Protein AF-A0AA51X952-F1 (afdb_monomer_lite)

Structure (mmCIF, N/CA/C/O backbone):
data_AF-A0AA51X952-F1
#
_entry.id   AF-A0AA51X952-F1
#
loop_
_atom_site.group_PDB
_atom_site.id
_atom_site.type_symbol
_atom_site.label_atom_id
_atom_site.label_alt_id
_atom_site.label_comp_id
_atom_site.label_asym_id
_atom_site.label_entity_id
_atom_site.label_seq_id
_atom_site.pdbx_PDB_ins_code
_atom_site.Cartn_x
_atom_site.Cartn_y
_atom_site.Cartn_z
_atom_site.occupancy
_atom_site.B_iso_or_equiv
_atom_site.auth_seq_id
_atom_site.auth_comp_id
_atom_site.auth_asym_id
_atom_site.auth_atom_id
_atom_site.pdbx_PDB_model_num
ATOM 1 N N . MET A 1 1 ? 31.435 19.183 -43.444 1.00 46.03 1 MET A N 1
ATOM 2 C CA . MET A 1 1 ? 30.480 19.761 -42.469 1.00 46.03 1 MET A CA 1
ATOM 3 C C . MET A 1 1 ? 29.774 18.618 -41.743 1.00 46.03 1 MET A C 1
ATOM 5 O O . MET A 1 1 ? 29.001 17.913 -42.376 1.00 46.03 1 MET A O 1
ATOM 9 N N . ARG A 1 2 ? 30.075 18.359 -40.459 1.00 51.56 2 ARG A N 1
ATOM 10 C CA . ARG A 1 2 ? 29.336 17.354 -39.668 1.00 51.56 2 ARG A CA 1
ATOM 11 C C . ARG A 1 2 ? 27.931 17.894 -39.397 1.00 51.56 2 ARG A C 1
ATOM 13 O O . ARG A 1 2 ? 27.792 18.973 -38.824 1.00 51.56 2 ARG A O 1
ATOM 20 N N . SER A 1 3 ? 26.912 17.172 -39.855 1.00 43.28 3 SER A N 1
ATOM 21 C CA . SER A 1 3 ? 25.516 17.564 -39.681 1.00 43.28 3 SER A CA 1
ATOM 22 C C . SER A 1 3 ? 25.184 17.692 -38.191 1.00 43.28 3 SER A C 1
ATOM 24 O O . SER A 1 3 ? 25.247 16.712 -37.447 1.00 43.28 3 SER A O 1
ATOM 26 N N . LYS A 1 4 ? 24.798 18.898 -37.756 1.00 55.56 4 LYS A N 1
ATOM 27 C CA . LYS A 1 4 ? 24.363 19.201 -36.379 1.00 55.56 4 LYS A CA 1
ATOM 28 C C . LYS A 1 4 ? 23.111 18.410 -35.947 1.00 55.56 4 LYS A C 1
ATOM 30 O O . LYS A 1 4 ? 22.708 18.509 -34.792 1.00 55.56 4 LYS A O 1
ATOM 35 N N . SER A 1 5 ? 22.493 17.635 -36.843 1.00 56.41 5 SER A N 1
ATOM 36 C CA . SER A 1 5 ? 21.320 16.810 -36.545 1.00 56.41 5 SER A CA 1
ATOM 37 C C . SER A 1 5 ? 21.661 15.452 -35.912 1.00 56.41 5 SER A C 1
ATOM 39 O O . SER A 1 5 ? 20.905 14.994 -35.063 1.00 56.41 5 SER A O 1
ATOM 41 N N . GLY A 1 6 ? 22.808 14.837 -36.230 1.00 51.66 6 GLY A N 1
ATOM 42 C CA . GLY A 1 6 ? 23.153 13.486 -35.747 1.00 51.66 6 GLY A CA 1
ATOM 43 C C . GLY A 1 6 ? 23.381 13.393 -34.232 1.00 51.66 6 GLY A C 1
ATOM 44 O O . GLY A 1 6 ? 23.016 12.402 -33.607 1.00 51.66 6 GLY A O 1
ATOM 45 N N . ILE A 1 7 ? 23.906 14.459 -33.621 1.00 56.12 7 ILE A N 1
ATOM 46 C CA . ILE A 1 7 ? 24.157 14.519 -32.170 1.00 56.12 7 ILE A CA 1
ATOM 47 C C . ILE A 1 7 ? 22.839 14.635 -31.384 1.00 56.12 7 ILE A C 1
ATOM 49 O O . ILE A 1 7 ? 22.721 14.051 -30.312 1.00 56.12 7 ILE A O 1
ATOM 53 N N . LYS A 1 8 ? 21.822 15.321 -31.932 1.00 53.81 8 LYS A N 1
ATOM 54 C CA . LYS A 1 8 ? 20.523 15.518 -31.261 1.00 53.81 8 LYS A CA 1
ATOM 55 C C . LYS A 1 8 ? 19.690 14.235 -31.191 1.00 53.81 8 LYS A C 1
ATOM 57 O O . LYS A 1 8 ? 19.027 13.989 -30.188 1.00 53.81 8 LYS A O 1
ATOM 62 N N . TYR A 1 9 ? 19.734 13.410 -32.238 1.00 56.09 9 TYR A N 1
ATOM 63 C CA . TYR A 1 9 ? 19.037 12.121 -32.238 1.00 56.09 9 TYR A CA 1
ATOM 64 C C . TYR A 1 9 ? 19.771 11.074 -31.402 1.00 56.09 9 TYR A C 1
ATOM 66 O O . TYR A 1 9 ? 19.116 10.304 -30.710 1.00 56.09 9 TYR A O 1
ATOM 74 N N . PHE A 1 10 ? 21.110 11.090 -31.388 1.00 61.47 10 PHE A N 1
ATOM 75 C CA . PHE A 1 10 ? 21.898 10.208 -30.523 1.00 61.47 10 PHE A CA 1
ATOM 76 C C . PHE A 1 10 ? 21.609 10.462 -29.037 1.00 61.47 10 PHE A C 1
ATOM 78 O O . PHE A 1 10 ? 21.433 9.508 -28.289 1.00 61.47 10 PHE A O 1
ATOM 85 N N . SER A 1 11 ? 21.473 11.731 -28.624 1.00 74.06 11 SER A N 1
ATOM 86 C CA . SER A 1 11 ? 21.095 12.084 -27.248 1.00 74.06 11 SER A CA 1
ATOM 87 C C . SER A 1 11 ? 19.640 11.758 -26.902 1.00 74.06 11 SER A C 1
ATOM 89 O O . SER A 1 11 ? 19.341 11.439 -25.758 1.00 74.06 11 SER A O 1
ATOM 91 N N . LEU A 1 12 ? 18.719 11.852 -27.868 1.00 82.06 12 LEU A N 1
ATOM 92 C CA . LEU A 1 12 ? 17.309 11.535 -27.630 1.00 82.06 12 LEU A CA 1
ATOM 93 C C . LEU A 1 12 ? 17.086 10.021 -27.537 1.00 82.06 12 LEU A C 1
ATOM 95 O O . LEU A 1 12 ? 16.383 9.554 -26.646 1.00 82.06 12 LEU A O 1
ATOM 99 N N . LEU A 1 13 ? 17.709 9.251 -28.431 1.00 81.88 13 LEU A N 1
ATOM 100 C CA . LEU A 1 13 ? 17.601 7.795 -28.438 1.00 81.88 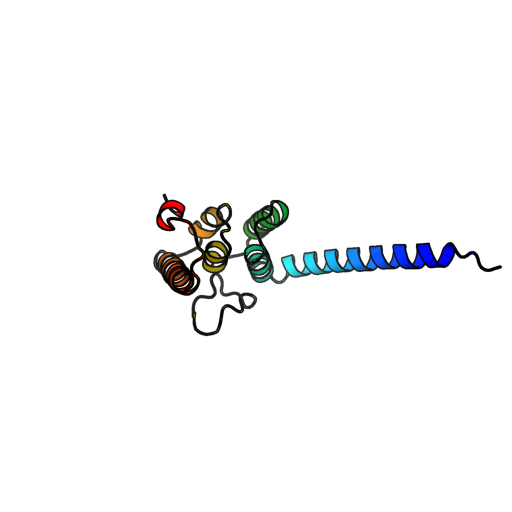13 LEU A CA 1
ATOM 101 C C . LEU A 1 13 ? 18.241 7.189 -27.183 1.00 81.88 13 LEU A C 1
ATOM 103 O O . LEU A 1 13 ? 17.661 6.292 -26.571 1.00 81.88 13 LEU A O 1
ATOM 107 N N . SER A 1 14 ? 19.395 7.711 -26.753 1.00 81.94 14 SER A N 1
ATOM 108 C CA . SER A 1 14 ? 20.024 7.280 -25.503 1.00 81.94 14 SER A CA 1
ATOM 109 C C . SER A 1 14 ? 19.172 7.632 -24.282 1.00 81.94 14 SER A C 1
ATOM 111 O O . SER A 1 14 ? 19.017 6.789 -23.403 1.00 81.94 14 SER A O 1
ATOM 113 N N . LEU A 1 15 ? 18.533 8.807 -24.256 1.00 84.69 15 LEU A N 1
ATOM 114 C CA . LEU A 1 15 ? 17.605 9.182 -23.186 1.00 84.69 15 LEU A CA 1
ATOM 115 C C . LEU A 1 15 ? 16.390 8.243 -23.116 1.00 84.69 15 LEU A C 1
ATOM 117 O O . LEU A 1 15 ? 16.042 7.787 -22.030 1.00 84.69 15 LEU A O 1
ATOM 121 N N . ILE A 1 16 ? 15.775 7.908 -24.257 1.00 86.00 16 ILE A N 1
ATOM 122 C CA . ILE A 1 16 ? 14.662 6.943 -24.318 1.00 86.00 16 ILE A CA 1
ATOM 123 C C . ILE A 1 16 ? 15.115 5.571 -23.813 1.00 86.00 16 ILE A C 1
ATOM 125 O O . ILE A 1 16 ? 14.397 4.927 -23.050 1.00 86.00 16 ILE A O 1
ATOM 129 N N . THR A 1 17 ? 16.316 5.139 -24.198 1.00 84.25 17 THR A N 1
ATOM 130 C CA . THR A 1 17 ? 16.867 3.844 -23.780 1.00 84.25 17 THR A CA 1
ATOM 131 C C . THR A 1 17 ? 17.097 3.799 -22.267 1.00 84.25 17 THR A C 1
ATOM 133 O O . THR A 1 17 ? 16.706 2.830 -21.624 1.00 84.25 17 THR A O 1
ATOM 136 N N . ILE A 1 18 ? 17.657 4.864 -21.678 1.00 85.50 18 ILE A N 1
ATOM 137 C CA . ILE A 1 18 ? 17.860 4.973 -20.224 1.00 85.50 18 ILE A CA 1
ATOM 138 C C . ILE A 1 18 ? 16.515 4.973 -19.490 1.00 85.50 18 ILE A C 1
ATOM 140 O O . ILE A 1 18 ? 16.343 4.216 -18.541 1.00 85.50 18 ILE A O 1
ATOM 144 N N . MET A 1 19 ? 15.544 5.765 -19.951 1.00 83.00 19 MET A N 1
ATOM 145 C CA . MET A 1 19 ? 14.207 5.805 -19.345 1.00 83.00 19 MET A CA 1
ATOM 146 C C . MET A 1 19 ? 13.501 4.446 -19.419 1.00 83.00 19 MET A C 1
ATOM 148 O O . MET A 1 19 ? 12.883 4.022 -18.447 1.00 83.00 19 MET A O 1
ATOM 152 N N . SER A 1 20 ? 13.639 3.734 -20.540 1.00 79.38 20 SER A N 1
ATOM 153 C CA . SER A 1 20 ? 13.070 2.391 -20.712 1.00 79.38 20 SER A CA 1
ATOM 154 C C . SER A 1 20 ? 13.743 1.367 -19.794 1.00 79.38 20 SER A C 1
ATOM 156 O O . SER A 1 20 ? 13.068 0.513 -19.226 1.00 79.38 20 SER A O 1
ATOM 158 N N . LEU A 1 21 ? 15.064 1.466 -19.605 1.00 85.94 21 LEU A N 1
ATOM 159 C CA . LEU A 1 21 ? 15.805 0.598 -18.690 1.00 85.94 21 LEU A CA 1
ATOM 160 C C . LEU A 1 21 ? 15.403 0.839 -17.230 1.00 85.94 21 LEU A C 1
ATOM 162 O O . LEU A 1 21 ? 15.218 -0.125 -16.497 1.00 85.94 21 LEU A O 1
ATOM 166 N N . ILE A 1 22 ? 15.213 2.099 -16.822 1.00 79.00 22 ILE A N 1
ATOM 167 C CA . ILE A 1 22 ? 14.719 2.442 -15.478 1.00 79.00 22 ILE A CA 1
ATOM 168 C C . ILE A 1 22 ? 13.338 1.816 -15.249 1.00 79.00 22 ILE A C 1
ATOM 170 O O . ILE A 1 22 ? 13.145 1.128 -14.254 1.00 79.00 22 ILE A O 1
ATOM 174 N N . GLN A 1 23 ? 12.412 1.957 -16.204 1.00 73.50 23 GLN A N 1
ATOM 175 C CA . GLN A 1 23 ? 11.084 1.336 -16.110 1.00 73.50 23 GLN A CA 1
ATOM 176 C C . GLN A 1 23 ? 11.154 -0.195 -16.023 1.00 73.50 23 GLN A C 1
ATOM 178 O O . GLN A 1 23 ? 10.378 -0.808 -15.293 1.00 73.50 23 GLN A O 1
ATOM 183 N N . PHE A 1 24 ? 12.082 -0.819 -16.752 1.00 75.00 24 PHE A N 1
ATOM 184 C CA . PHE A 1 24 ? 12.292 -2.265 -16.702 1.00 75.00 24 PHE A CA 1
ATOM 185 C C . PHE A 1 24 ? 12.856 -2.730 -15.350 1.00 75.00 24 PHE A C 1
ATOM 187 O O . PHE A 1 24 ? 12.417 -3.747 -14.818 1.00 75.00 24 PHE A O 1
ATOM 194 N N . LEU A 1 25 ? 13.798 -1.982 -14.771 1.00 72.00 25 LEU A N 1
ATOM 195 C CA . LEU A 1 25 ? 14.349 -2.271 -13.444 1.00 72.00 25 LEU A CA 1
ATOM 196 C C . LEU A 1 25 ? 13.308 -2.062 -12.335 1.00 72.00 25 LEU A C 1
ATOM 198 O O . LEU A 1 25 ? 13.224 -2.886 -11.426 1.00 72.00 25 LEU A O 1
ATOM 202 N N . ASP A 1 26 ? 12.469 -1.030 -12.444 1.00 66.19 26 ASP A N 1
ATOM 203 C CA . ASP A 1 26 ? 11.327 -0.826 -11.542 1.00 66.19 26 ASP A CA 1
ATOM 204 C C . ASP A 1 26 ? 10.353 -2.012 -11.602 1.00 66.19 26 ASP A C 1
ATOM 206 O O . ASP A 1 26 ? 9.875 -2.487 -10.572 1.00 66.19 26 ASP A O 1
ATOM 210 N N . LEU A 1 27 ? 10.099 -2.540 -12.804 1.00 69.56 27 LEU A N 1
ATOM 211 C CA . LEU A 1 27 ? 9.321 -3.764 -13.000 1.00 69.56 27 LEU A CA 1
ATOM 212 C C . LEU A 1 27 ? 9.978 -4.972 -12.329 1.00 69.56 27 LEU A C 1
ATOM 214 O O . LEU A 1 27 ? 9.278 -5.735 -11.676 1.00 69.56 27 LEU A O 1
ATOM 218 N N . TYR A 1 28 ? 11.298 -5.138 -12.444 1.00 73.00 28 TYR A N 1
ATOM 219 C CA . TYR A 1 28 ? 12.018 -6.230 -11.782 1.00 73.00 28 TYR A CA 1
ATOM 220 C C . TYR A 1 28 ? 11.881 -6.164 -10.255 1.00 73.00 28 TYR A C 1
ATOM 222 O O . TYR A 1 28 ? 11.576 -7.172 -9.621 1.00 73.00 28 TYR A O 1
ATOM 230 N N . ARG A 1 29 ? 12.012 -4.969 -9.666 1.00 66.00 29 ARG A N 1
ATOM 231 C CA . ARG A 1 29 ? 11.866 -4.771 -8.217 1.00 66.00 29 ARG A CA 1
ATOM 232 C C . ARG A 1 29 ? 10.482 -5.170 -7.701 1.00 66.00 29 ARG A C 1
ATOM 234 O O . ARG A 1 29 ? 10.374 -5.723 -6.615 1.00 66.00 29 ARG A O 1
ATOM 241 N N . ILE A 1 30 ? 9.434 -4.956 -8.496 1.00 68.94 30 ILE A N 1
ATOM 242 C CA . ILE A 1 30 ? 8.073 -5.409 -8.173 1.00 68.94 30 ILE A CA 1
ATOM 243 C C . ILE A 1 30 ? 7.989 -6.942 -8.046 1.00 68.94 30 ILE A C 1
ATOM 245 O O . ILE A 1 30 ? 7.172 -7.440 -7.274 1.00 68.94 30 ILE A O 1
ATOM 249 N N . PHE A 1 31 ? 8.802 -7.699 -8.791 1.00 70.38 31 PHE A N 1
ATOM 250 C CA . PHE A 1 31 ? 8.804 -9.164 -8.714 1.00 70.38 31 PHE A CA 1
ATOM 251 C C . PHE A 1 31 ? 9.616 -9.707 -7.536 1.00 70.38 31 PHE A C 1
ATOM 253 O O . PHE A 1 31 ? 9.218 -10.725 -6.976 1.00 70.38 31 PHE A O 1
ATOM 260 N N . ASP A 1 32 ? 10.723 -9.055 -7.183 1.00 76.44 32 ASP A N 1
ATOM 261 C CA . ASP A 1 32 ? 11.632 -9.514 -6.122 1.00 76.44 32 ASP A CA 1
ATOM 262 C C . ASP A 1 32 ? 11.161 -9.052 -4.728 1.00 76.44 32 ASP A C 1
ATOM 264 O O . ASP A 1 32 ? 11.183 -9.811 -3.762 1.00 76.44 32 ASP A O 1
ATOM 268 N N . GLU A 1 33 ? 10.642 -7.821 -4.633 1.00 79.00 33 GLU A N 1
ATOM 269 C CA . GLU A 1 33 ? 10.246 -7.170 -3.376 1.00 79.00 33 GLU A CA 1
ATOM 270 C C . GLU A 1 33 ? 8.851 -6.510 -3.487 1.00 79.00 33 GLU A C 1
ATOM 272 O O . GLU A 1 33 ? 8.709 -5.283 -3.383 1.00 79.00 33 GLU A O 1
ATOM 277 N N . PRO A 1 34 ? 7.774 -7.293 -3.690 1.00 82.94 34 PRO A N 1
ATOM 278 C CA . PRO A 1 34 ? 6.433 -6.750 -3.924 1.00 82.94 34 PRO A CA 1
ATOM 279 C C . PRO A 1 34 ? 5.903 -5.905 -2.752 1.00 82.94 34 PRO A C 1
ATOM 281 O O . PRO A 1 34 ? 5.172 -4.938 -2.973 1.00 82.94 34 PRO A O 1
ATOM 284 N N . ASN A 1 35 ? 6.299 -6.223 -1.514 1.00 83.19 35 ASN A N 1
ATOM 285 C CA . ASN A 1 35 ? 5.871 -5.499 -0.311 1.00 83.19 35 ASN A CA 1
ATOM 286 C C . ASN A 1 35 ? 6.539 -4.122 -0.186 1.00 83.19 35 ASN A C 1
ATOM 288 O O . ASN A 1 35 ? 5.880 -3.154 0.193 1.00 83.19 35 ASN A O 1
ATOM 292 N N . ASP A 1 36 ? 7.814 -4.004 -0.562 1.00 81.50 36 ASP A N 1
ATOM 293 C CA . ASP A 1 36 ? 8.524 -2.721 -0.567 1.00 81.50 36 ASP A CA 1
ATOM 294 C C . ASP A 1 36 ? 8.030 -1.829 -1.714 1.00 81.50 36 ASP A C 1
ATOM 296 O O . ASP A 1 36 ? 7.841 -0.624 -1.531 1.00 81.50 36 ASP A O 1
ATOM 300 N N . ALA A 1 37 ? 7.734 -2.417 -2.879 1.00 83.69 37 ALA A N 1
ATOM 301 C CA . ALA A 1 37 ? 7.087 -1.704 -3.979 1.00 83.69 37 ALA A CA 1
ATOM 302 C C . ALA A 1 37 ? 5.693 -1.187 -3.580 1.00 83.69 37 ALA A C 1
ATOM 304 O O . ALA A 1 37 ? 5.336 -0.048 -3.891 1.00 83.69 37 ALA A O 1
ATOM 305 N N . LEU A 1 38 ? 4.923 -2.000 -2.851 1.00 88.12 38 LEU A N 1
ATOM 306 C CA . LEU A 1 38 ? 3.613 -1.620 -2.329 1.00 88.12 38 LEU A CA 1
ATOM 307 C C . LEU A 1 38 ? 3.731 -0.465 -1.334 1.00 88.12 38 LEU A C 1
ATOM 309 O O . LEU A 1 38 ? 3.009 0.523 -1.447 1.00 88.12 38 LEU A O 1
ATOM 313 N N . ALA A 1 39 ? 4.675 -0.556 -0.402 1.00 85.38 39 ALA A N 1
ATOM 314 C CA . ALA A 1 39 ? 4.938 0.484 0.580 1.00 85.38 39 ALA A CA 1
ATOM 315 C C . ALA A 1 39 ? 5.323 1.817 -0.069 1.00 85.38 39 ALA A C 1
ATOM 317 O O . ALA A 1 39 ? 4.766 2.861 0.273 1.00 85.38 39 ALA A O 1
ATOM 318 N N . HIS A 1 40 ? 6.233 1.772 -1.044 1.00 84.94 40 HIS A N 1
ATOM 319 C CA . HIS A 1 40 ? 6.647 2.938 -1.813 1.00 84.94 40 HIS A CA 1
ATOM 320 C C . HIS A 1 40 ? 5.463 3.584 -2.540 1.00 84.94 40 HIS A C 1
ATOM 322 O O . HIS A 1 40 ? 5.275 4.798 -2.475 1.00 84.94 40 HIS A O 1
ATOM 328 N N . GLU A 1 41 ? 4.629 2.782 -3.205 1.00 88.25 41 GLU A N 1
ATOM 329 C CA . GLU A 1 41 ? 3.469 3.313 -3.914 1.00 88.25 41 GLU A CA 1
ATOM 330 C C . GLU A 1 41 ? 2.422 3.894 -2.969 1.00 88.25 41 GLU A C 1
ATOM 332 O O . GLU A 1 41 ? 1.860 4.934 -3.288 1.00 88.25 41 GLU A O 1
ATOM 337 N N . VAL A 1 42 ? 2.194 3.311 -1.791 1.00 88.81 42 VAL A N 1
ATOM 338 C CA . VAL A 1 42 ? 1.274 3.866 -0.782 1.00 88.81 42 VAL A CA 1
ATOM 339 C C . VAL A 1 42 ? 1.788 5.188 -0.196 1.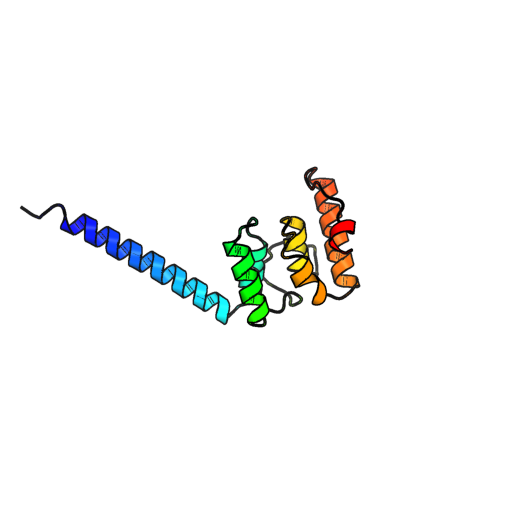00 88.81 42 VAL A C 1
ATOM 341 O O . VAL A 1 42 ? 0.989 6.090 0.060 1.00 88.81 42 VAL A O 1
ATOM 344 N N . MET A 1 43 ? 3.106 5.334 -0.044 1.00 83.44 43 MET A N 1
ATOM 345 C CA . MET A 1 43 ? 3.757 6.569 0.412 1.00 83.44 43 MET A CA 1
ATOM 346 C C . MET A 1 43 ? 3.712 7.708 -0.616 1.00 83.44 43 MET A C 1
ATOM 348 O O . MET A 1 43 ? 3.915 8.868 -0.259 1.00 83.44 43 MET A O 1
ATOM 352 N N . ASN A 1 44 ? 3.444 7.409 -1.888 1.00 84.62 44 ASN A N 1
ATOM 353 C CA . ASN A 1 44 ? 3.249 8.441 -2.898 1.00 84.62 44 ASN A CA 1
ATOM 354 C C . ASN A 1 44 ? 1.920 9.183 -2.690 1.00 84.62 44 ASN A C 1
ATOM 356 O O . ASN A 1 44 ? 0.932 8.640 -2.188 1.00 84.62 44 ASN A O 1
ATOM 360 N N . LYS A 1 45 ? 1.875 10.439 -3.150 1.00 78.69 45 LYS A N 1
ATOM 361 C CA . LYS A 1 45 ? 0.637 11.229 -3.187 1.00 78.69 45 LYS A CA 1
ATOM 362 C C . LYS A 1 45 ? -0.431 10.507 -4.019 1.00 78.69 45 LYS A C 1
ATOM 364 O O . LYS A 1 45 ? -0.114 9.920 -5.056 1.00 78.69 45 LYS A O 1
ATOM 369 N N . GLU A 1 46 ? -1.692 10.600 -3.592 1.00 80.12 46 GLU A N 1
ATOM 370 C CA . GLU A 1 46 ? -2.821 9.991 -4.301 1.00 80.12 46 GLU A CA 1
ATOM 371 C C . GLU A 1 46 ? -2.830 10.391 -5.785 1.00 80.12 46 GLU A C 1
ATOM 373 O O . GLU A 1 46 ? -2.785 11.571 -6.149 1.00 80.12 46 GLU A O 1
ATOM 378 N N . SER A 1 47 ? -2.869 9.381 -6.650 1.00 86.06 47 SER A N 1
ATOM 379 C CA . SER A 1 47 ? -3.022 9.536 -8.090 1.00 86.06 47 SER A CA 1
ATOM 380 C C . SER A 1 47 ? -3.608 8.260 -8.677 1.00 86.06 47 SER A C 1
ATOM 382 O O . SER A 1 47 ? -3.336 7.164 -8.189 1.00 86.06 47 SER A O 1
ATOM 384 N N . TYR A 1 48 ? -4.349 8.394 -9.779 1.00 87.44 48 TYR A N 1
ATOM 385 C CA . TYR A 1 48 ? -4.948 7.252 -10.475 1.00 87.44 48 TYR A CA 1
ATOM 386 C C . TYR A 1 48 ? -3.923 6.155 -10.810 1.00 87.44 48 TYR A C 1
ATOM 388 O O . TYR A 1 48 ? -4.187 4.971 -10.626 1.00 87.44 48 TYR A O 1
ATOM 396 N N . ILE A 1 49 ? -2.734 6.550 -11.278 1.00 87.06 49 ILE A N 1
ATOM 397 C CA . ILE A 1 49 ? -1.672 5.606 -11.645 1.00 87.06 49 ILE A CA 1
ATOM 398 C C . ILE A 1 49 ? -1.149 4.874 -10.407 1.00 87.06 49 ILE A C 1
ATOM 400 O O . ILE A 1 49 ? -0.990 3.656 -10.452 1.00 87.06 49 ILE A O 1
ATOM 404 N N . SER A 1 50 ? -0.898 5.592 -9.309 1.00 88.38 50 SER A N 1
ATOM 405 C CA . SER A 1 50 ? -0.413 4.967 -8.076 1.00 88.38 50 SER A CA 1
ATOM 406 C C . SER A 1 50 ? -1.453 4.015 -7.483 1.00 88.38 50 SER A C 1
ATOM 408 O O . SER A 1 50 ? -1.106 2.897 -7.115 1.00 88.38 50 SER A O 1
ATOM 410 N N . ASP A 1 51 ? -2.737 4.387 -7.474 1.00 89.69 51 ASP A N 1
ATOM 411 C CA . ASP A 1 51 ? -3.803 3.511 -6.972 1.00 89.69 51 ASP A CA 1
ATOM 412 C C . ASP A 1 51 ? -3.891 2.205 -7.777 1.00 89.69 51 ASP A C 1
ATOM 414 O O . ASP A 1 51 ? -3.973 1.121 -7.200 1.00 89.69 51 ASP A O 1
ATOM 418 N N . LYS A 1 52 ? -3.765 2.276 -9.111 1.00 90.62 52 LYS A N 1
ATOM 419 C CA . LYS A 1 52 ? -3.722 1.076 -9.960 1.00 90.62 52 LYS A CA 1
ATOM 420 C C . LYS A 1 52 ? -2.501 0.201 -9.722 1.00 90.62 52 LYS A C 1
ATOM 422 O O . LYS A 1 52 ? -2.617 -1.021 -9.797 1.00 90.62 52 LYS A O 1
ATOM 427 N N . LYS A 1 53 ? -1.348 0.790 -9.409 1.00 90.06 53 LYS A N 1
ATOM 428 C CA . LYS A 1 53 ? -0.172 0.008 -9.020 1.00 90.06 53 LYS A CA 1
ATOM 429 C C . LYS A 1 53 ? -0.381 -0.693 -7.682 1.00 90.06 53 LYS A C 1
ATOM 431 O O . LYS A 1 53 ? -0.028 -1.860 -7.573 1.00 90.06 53 LYS A O 1
ATOM 436 N N . VAL A 1 54 ? -0.994 -0.028 -6.703 1.00 91.50 54 VAL A N 1
ATOM 437 C CA . VAL A 1 54 ? -1.329 -0.648 -5.412 1.00 91.50 54 VAL A CA 1
ATOM 438 C C . VAL A 1 54 ? -2.281 -1.831 -5.601 1.00 91.50 54 VAL A C 1
ATOM 440 O O . VAL A 1 54 ? -1.982 -2.925 -5.131 1.00 91.50 54 VAL A O 1
ATOM 443 N N . GLU A 1 55 ? -3.378 -1.651 -6.346 1.00 91.44 55 GLU A N 1
ATOM 444 C CA . GLU A 1 55 ? -4.305 -2.744 -6.685 1.00 91.44 55 GLU A CA 1
ATOM 445 C C . GLU A 1 55 ? -3.579 -3.919 -7.360 1.00 91.44 55 GLU A C 1
ATOM 447 O O . GLU A 1 55 ? -3.778 -5.077 -6.991 1.00 91.44 55 GLU A O 1
ATOM 452 N N . PHE A 1 56 ? -2.712 -3.625 -8.335 1.00 90.12 56 PHE A N 1
ATOM 453 C CA . PHE A 1 56 ? -1.938 -4.639 -9.045 1.00 90.12 56 PHE A CA 1
ATOM 454 C C . PHE A 1 56 ? -0.997 -5.411 -8.112 1.00 90.12 56 PHE A C 1
ATOM 456 O O . PHE A 1 56 ? -0.934 -6.635 -8.191 1.00 90.12 56 PHE A O 1
ATOM 463 N N . LEU A 1 57 ? -0.291 -4.724 -7.214 1.00 90.88 57 LEU A N 1
ATOM 464 C CA . LEU A 1 57 ? 0.633 -5.344 -6.261 1.00 90.88 57 LEU A CA 1
ATOM 465 C C . LEU A 1 57 ? -0.101 -6.260 -5.277 1.00 90.88 57 LEU A C 1
ATOM 467 O O . LEU A 1 57 ? 0.331 -7.392 -5.061 1.00 90.88 57 LEU A O 1
ATOM 471 N N . LEU A 1 58 ? -1.251 -5.819 -4.760 1.00 90.56 58 LEU A N 1
ATOM 472 C CA . LEU A 1 58 ? -2.113 -6.648 -3.913 1.00 90.56 58 LEU A CA 1
ATOM 473 C C . LEU A 1 58 ? -2.624 -7.881 -4.673 1.00 90.56 58 LEU A C 1
ATOM 475 O O . LEU A 1 58 ? -2.544 -8.996 -4.164 1.00 90.56 58 LEU A O 1
ATOM 479 N N . TRP A 1 59 ? -3.074 -7.717 -5.922 1.00 89.44 59 TRP A N 1
ATOM 480 C CA . TRP A 1 59 ? -3.498 -8.840 -6.768 1.00 89.44 59 TRP A CA 1
ATOM 481 C C . TRP A 1 59 ? -2.368 -9.846 -7.039 1.00 89.44 59 TRP A C 1
ATOM 483 O O . TRP A 1 59 ? -2.614 -11.046 -7.157 1.00 89.44 59 TRP A O 1
ATOM 493 N N . ARG A 1 60 ? -1.117 -9.378 -7.109 1.00 86.44 60 ARG A N 1
ATOM 494 C CA . ARG A 1 60 ? 0.076 -10.223 -7.277 1.00 86.44 60 ARG A CA 1
ATOM 495 C C . ARG A 1 60 ? 0.503 -10.955 -6.002 1.00 86.44 60 ARG A C 1
ATOM 497 O O . ARG A 1 60 ? 1.426 -11.763 -6.082 1.00 86.44 60 ARG A O 1
ATOM 504 N N . GLY A 1 61 ? -0.171 -10.723 -4.876 1.00 87.00 61 GLY A N 1
ATOM 505 C CA . GLY A 1 61 ? 0.104 -11.394 -3.608 1.00 87.00 61 GLY A CA 1
ATOM 506 C C . GLY A 1 61 ? 1.088 -10.653 -2.709 1.00 87.00 61 GLY A C 1
ATOM 507 O O . GLY A 1 61 ? 1.675 -11.284 -1.835 1.00 87.00 61 GLY A O 1
ATOM 508 N N . ALA A 1 62 ? 1.283 -9.342 -2.906 1.00 87.94 62 ALA A N 1
ATOM 509 C CA . ALA A 1 62 ? 1.937 -8.524 -1.890 1.00 87.94 62 ALA A CA 1
ATOM 510 C C . ALA A 1 62 ? 1.135 -8.623 -0.581 1.00 87.94 62 ALA A C 1
ATOM 512 O O . ALA A 1 62 ? -0.072 -8.373 -0.577 1.00 87.94 62 ALA A O 1
ATOM 513 N N . ASP A 1 63 ? 1.801 -8.989 0.510 1.00 87.56 63 ASP A N 1
ATOM 514 C CA . ASP A 1 63 ? 1.207 -9.056 1.840 1.00 87.56 63 ASP A CA 1
ATOM 515 C C . ASP A 1 63 ? 1.428 -7.710 2.542 1.00 87.56 63 ASP A C 1
ATOM 517 O O . ASP A 1 63 ? 2.544 -7.423 2.987 1.00 87.56 63 ASP A O 1
ATOM 521 N N . PRO A 1 64 ? 0.394 -6.860 2.664 1.00 86.50 64 PRO A N 1
ATOM 522 C CA . PRO A 1 64 ? 0.554 -5.559 3.292 1.00 86.50 64 PRO A CA 1
ATOM 523 C C . PRO A 1 64 ? 0.827 -5.648 4.797 1.00 86.50 64 PRO A C 1
ATOM 525 O O . PRO A 1 64 ? 1.318 -4.679 5.383 1.00 86.50 64 PRO A O 1
ATOM 528 N N . SER A 1 65 ? 0.487 -6.770 5.436 1.00 80.94 65 SER A N 1
ATOM 529 C CA . SER A 1 65 ? 0.686 -6.992 6.869 1.00 80.94 65 SER A CA 1
ATOM 530 C C . SER A 1 65 ? 2.114 -7.415 7.213 1.00 80.94 65 SER A C 1
ATOM 532 O O . SER A 1 65 ? 2.532 -7.271 8.366 1.00 80.94 65 SER A O 1
ATOM 534 N N . ALA A 1 66 ? 2.871 -7.886 6.216 1.00 78.50 66 ALA A N 1
ATOM 535 C CA . ALA A 1 66 ? 4.258 -8.268 6.386 1.00 78.50 66 ALA A CA 1
ATOM 536 C C . ALA A 1 66 ? 5.119 -7.055 6.790 1.00 78.50 66 ALA A C 1
ATOM 538 O O . ALA A 1 66 ? 4.887 -5.938 6.311 1.00 78.50 66 ALA A O 1
ATOM 539 N N . PRO A 1 67 ? 6.142 -7.255 7.643 1.00 68.75 67 PRO A N 1
ATOM 540 C CA . PRO A 1 67 ? 7.117 -6.216 7.930 1.00 68.75 67 PRO A CA 1
ATOM 541 C C . PRO A 1 67 ? 7.771 -5.767 6.627 1.00 68.75 67 PRO A C 1
ATOM 543 O O . PRO A 1 67 ? 8.219 -6.605 5.843 1.00 68.75 67 PRO A O 1
ATOM 546 N N . ASN A 1 68 ? 7.849 -4.458 6.405 1.00 70.12 68 ASN A N 1
A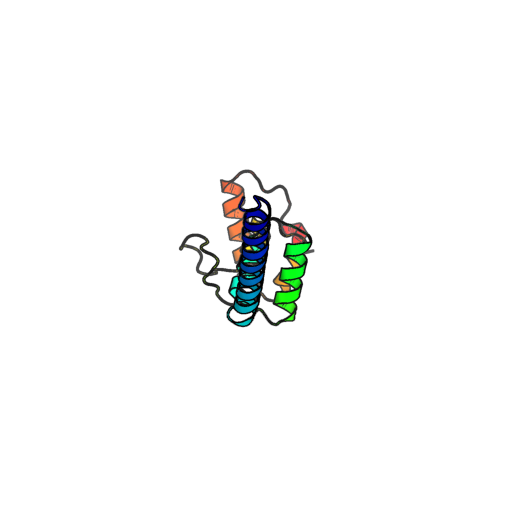TOM 547 C CA . ASN A 1 68 ? 8.614 -3.917 5.293 1.00 70.12 68 ASN A CA 1
ATOM 548 C C . ASN A 1 68 ? 9.762 -3.052 5.806 1.00 70.12 68 ASN A C 1
ATOM 550 O O . ASN A 1 68 ? 9.686 -2.430 6.872 1.00 70.12 68 ASN A O 1
ATOM 554 N N . THR A 1 69 ? 10.830 -3.034 5.023 1.00 63.94 69 THR A N 1
ATOM 555 C CA . THR A 1 69 ? 12.049 -2.274 5.298 1.00 63.94 69 THR A CA 1
ATOM 556 C C . THR A 1 69 ? 12.036 -0.895 4.645 1.00 63.94 69 THR A C 1
ATOM 558 O O . THR A 1 69 ? 12.799 -0.019 5.045 1.00 63.94 69 THR A O 1
ATOM 561 N N . ALA A 1 70 ? 11.165 -0.680 3.655 1.00 59.53 70 ALA A N 1
ATOM 562 C CA . ALA A 1 70 ? 11.076 0.562 2.889 1.00 59.53 70 ALA A CA 1
ATOM 563 C C . ALA A 1 70 ? 10.404 1.729 3.639 1.00 59.53 70 ALA A C 1
ATOM 565 O O . ALA A 1 70 ? 10.676 2.896 3.346 1.00 59.53 70 ALA A O 1
ATOM 566 N N . LEU A 1 71 ? 9.537 1.448 4.610 1.00 61.25 71 LEU A N 1
ATOM 567 C CA . LEU A 1 71 ? 8.929 2.446 5.477 1.00 61.25 71 LEU A CA 1
ATOM 568 C C . LEU A 1 71 ? 9.956 2.844 6.528 1.00 61.25 71 LEU A C 1
ATOM 570 O O . LEU A 1 71 ? 10.018 2.291 7.615 1.00 61.25 71 LEU A O 1
ATOM 574 N N . ASN A 1 72 ? 10.772 3.847 6.234 1.00 55.28 72 ASN A N 1
ATOM 575 C CA . ASN A 1 72 ? 11.625 4.458 7.252 1.00 55.28 72 ASN A CA 1
ATOM 576 C C . ASN A 1 72 ? 10.798 5.435 8.117 1.00 55.28 72 ASN A C 1
ATOM 578 O O . ASN A 1 72 ? 11.108 6.622 8.251 1.00 55.28 72 ASN A O 1
ATOM 582 N N . LEU A 1 73 ? 9.663 4.956 8.636 1.00 56.03 73 LEU A N 1
ATOM 583 C CA . LEU A 1 73 ? 8.822 5.671 9.586 1.00 56.03 73 LEU A CA 1
ATOM 584 C C . LEU A 1 73 ? 9.536 5.568 10.932 1.00 56.03 73 LEU A C 1
ATOM 586 O O . LEU A 1 73 ? 9.387 4.563 11.608 1.00 56.03 73 LEU A O 1
ATOM 590 N N . LYS A 1 74 ? 10.393 6.560 11.224 1.00 48.72 74 LYS A N 1
ATOM 591 C CA . LYS A 1 74 ? 11.168 6.778 12.466 1.00 48.72 74 LYS A CA 1
ATOM 592 C C . LYS A 1 74 ? 11.043 5.650 13.504 1.00 48.72 74 LYS A C 1
ATOM 594 O O . LYS A 1 74 ? 9.976 5.513 14.088 1.00 48.72 74 LYS A O 1
ATOM 599 N N . GLU A 1 75 ? 12.164 4.958 13.730 1.00 48.69 75 GLU A N 1
ATOM 600 C CA . GLU A 1 75 ? 12.545 3.829 14.619 1.00 48.69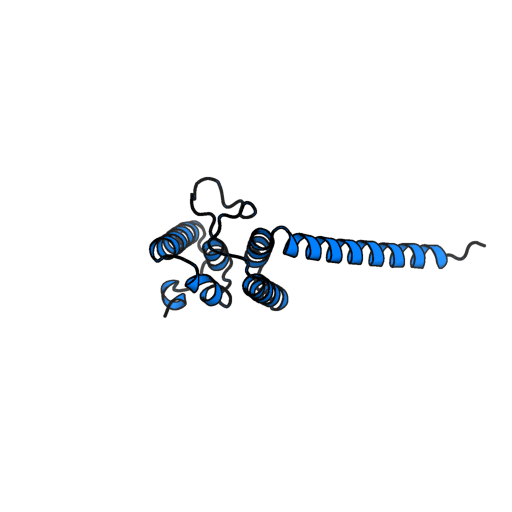 75 GLU A CA 1
ATOM 601 C C . GLU A 1 75 ? 11.723 3.454 15.885 1.00 48.69 75 GLU A C 1
ATOM 603 O O . GLU A 1 75 ? 12.072 2.491 16.560 1.00 48.69 75 GLU A O 1
ATOM 608 N N . GLU A 1 76 ? 10.628 4.122 16.232 1.00 49.84 76 GLU A N 1
ATOM 609 C CA . GLU A 1 76 ? 9.862 3.912 17.467 1.00 49.84 76 GLU A CA 1
ATOM 610 C C . GLU A 1 76 ? 8.552 3.132 17.284 1.00 49.84 76 GLU A C 1
ATOM 612 O O . GLU A 1 76 ? 7.910 2.795 18.279 1.00 49.84 76 GLU A O 1
ATOM 617 N N . ASN A 1 77 ? 8.140 2.806 16.053 1.00 51.66 77 ASN A N 1
ATOM 618 C CA . ASN A 1 77 ? 6.957 1.974 15.840 1.00 51.66 77 ASN A CA 1
ATOM 619 C C . ASN A 1 77 ? 7.365 0.523 15.506 1.00 51.66 77 ASN A C 1
ATOM 621 O O . ASN A 1 77 ? 7.879 0.285 14.412 1.00 51.66 77 ASN A O 1
ATOM 625 N N . PRO A 1 78 ? 7.113 -0.470 16.389 1.00 50.31 78 PRO A N 1
ATOM 626 C CA . PRO A 1 78 ? 7.433 -1.883 16.129 1.00 50.31 78 PRO A CA 1
ATOM 627 C C . PRO A 1 78 ? 6.627 -2.480 14.964 1.00 50.31 78 PRO A C 1
ATOM 629 O O . PRO A 1 78 ? 6.829 -3.627 14.568 1.00 50.31 78 PRO A O 1
ATOM 632 N N . TYR A 1 79 ? 5.709 -1.695 14.414 1.00 55.50 79 TYR A N 1
ATOM 633 C CA . TYR A 1 79 ? 4.715 -2.102 13.461 1.00 55.50 79 TYR A CA 1
ATOM 634 C C . TYR A 1 79 ? 4.768 -1.219 12.217 1.00 55.50 79 TYR A C 1
ATOM 636 O O . TYR A 1 79 ? 3.980 -0.290 12.031 1.00 55.50 79 TYR A O 1
ATOM 644 N N . ASN A 1 80 ? 5.739 -1.508 11.359 1.00 63.16 80 ASN A N 1
ATOM 645 C CA . ASN A 1 80 ? 5.996 -0.784 10.122 1.00 63.16 80 ASN A CA 1
ATOM 646 C C . ASN A 1 80 ? 4.923 -1.092 9.052 1.00 63.16 80 ASN A C 1
ATOM 648 O O . ASN A 1 80 ? 5.188 -1.719 8.027 1.00 63.16 80 ASN A O 1
ATOM 652 N N . PHE A 1 81 ? 3.667 -0.739 9.339 1.00 72.75 81 PHE A N 1
ATOM 653 C CA . PHE A 1 81 ? 2.499 -1.167 8.577 1.00 72.75 81 PHE A CA 1
ATOM 654 C C . PHE A 1 81 ? 2.212 -0.256 7.385 1.00 72.75 81 PHE A C 1
ATOM 656 O O . PHE A 1 81 ? 2.090 0.964 7.511 1.00 72.75 81 PHE A O 1
ATOM 663 N N . ILE A 1 82 ? 1.961 -0.876 6.232 1.00 85.50 82 ILE A N 1
ATOM 664 C CA . ILE A 1 82 ? 1.517 -0.189 5.011 1.00 85.50 82 ILE A CA 1
ATOM 665 C C . ILE A 1 82 ? 0.166 0.520 5.225 1.00 85.50 82 ILE A C 1
ATOM 667 O O . ILE A 1 82 ? -0.039 1.618 4.709 1.00 85.50 82 ILE A O 1
ATOM 671 N N . LEU A 1 83 ? -0.730 -0.035 6.052 1.00 86.88 83 LEU A N 1
ATOM 672 C CA . LEU A 1 83 ? -2.000 0.606 6.420 1.00 86.88 83 LEU A CA 1
ATOM 673 C C . LEU A 1 83 ? -1.802 1.975 7.084 1.00 86.88 83 LEU A C 1
ATOM 675 O O . LEU A 1 83 ? -2.525 2.920 6.779 1.00 86.88 83 LEU A O 1
ATOM 679 N N . MET A 1 84 ? -0.801 2.106 7.953 1.00 82.56 84 MET A N 1
ATOM 680 C CA . MET A 1 84 ? -0.496 3.370 8.621 1.00 82.56 84 MET A CA 1
ATOM 681 C C . MET A 1 84 ? -0.022 4.425 7.618 1.00 82.56 84 MET A C 1
ATOM 683 O O . MET A 1 84 ? -0.493 5.560 7.643 1.00 82.56 84 MET A O 1
ATOM 687 N N . ALA A 1 85 ? 0.848 4.037 6.682 1.00 81.12 85 ALA A N 1
ATOM 688 C CA . ALA A 1 85 ? 1.279 4.907 5.591 1.00 81.12 85 ALA A CA 1
ATOM 689 C C . ALA A 1 85 ? 0.099 5.367 4.718 1.00 81.12 85 ALA A C 1
ATOM 691 O O . ALA A 1 85 ? 0.045 6.536 4.335 1.00 81.12 85 ALA A O 1
ATOM 692 N N . ALA A 1 86 ? -0.866 4.483 4.443 1.00 86.81 86 ALA A N 1
ATOM 693 C CA . ALA A 1 86 ? -2.067 4.828 3.686 1.00 86.81 86 ALA A CA 1
ATOM 694 C C . ALA A 1 86 ? -2.928 5.872 4.413 1.00 86.81 86 ALA A C 1
ATOM 696 O O . ALA A 1 86 ? -3.399 6.815 3.777 1.00 86.81 86 ALA A O 1
ATOM 697 N N . ILE A 1 87 ? -3.087 5.741 5.736 1.00 83.56 87 ILE A N 1
ATOM 698 C CA . ILE A 1 87 ? -3.822 6.706 6.567 1.00 83.56 87 ILE A CA 1
ATOM 699 C C . ILE A 1 87 ? -3.103 8.060 6.575 1.00 83.56 87 ILE A C 1
ATOM 701 O O . ILE A 1 87 ? -3.709 9.079 6.252 1.00 83.56 87 ILE A O 1
ATOM 705 N N . LEU A 1 88 ? -1.797 8.078 6.860 1.00 79.56 88 LEU A N 1
ATOM 706 C CA . LEU A 1 88 ? -1.004 9.313 6.921 1.00 79.56 88 LEU A CA 1
ATOM 707 C C . LEU A 1 88 ? -0.971 10.069 5.583 1.00 79.56 88 LEU A C 1
ATOM 709 O O . LEU A 1 88 ? -0.966 11.299 5.566 1.00 79.56 88 LEU A O 1
ATOM 713 N N . ASN A 1 89 ? -0.978 9.347 4.458 1.00 81.00 89 ASN A N 1
ATOM 714 C CA . ASN A 1 89 ? -0.974 9.934 3.116 1.00 81.00 89 ASN A CA 1
ATOM 715 C C . ASN A 1 89 ? -2.379 10.180 2.540 1.00 81.00 89 ASN A C 1
ATOM 717 O O . ASN A 1 89 ? -2.491 10.507 1.358 1.00 81.00 89 ASN A O 1
ATOM 721 N N . ASN A 1 90 ? -3.442 10.054 3.346 1.00 82.75 90 ASN A N 1
ATOM 722 C CA . ASN A 1 90 ? -4.838 10.230 2.921 1.00 82.75 90 ASN A CA 1
ATOM 723 C C . ASN A 1 90 ? -5.215 9.391 1.693 1.00 82.75 90 ASN A C 1
ATOM 725 O O . ASN A 1 90 ? -5.896 9.860 0.785 1.00 82.75 90 ASN A O 1
ATOM 729 N N . ARG A 1 91 ? -4.760 8.139 1.628 1.00 85.94 91 ARG A N 1
ATOM 730 C CA . ARG A 1 91 ? -5.079 7.229 0.522 1.00 85.94 91 ARG A CA 1
ATOM 731 C C . ARG A 1 91 ? -6.454 6.594 0.735 1.00 85.94 91 ARG A C 1
ATOM 733 O O . ARG A 1 91 ? -6.561 5.381 0.890 1.00 85.94 91 ARG A O 1
ATOM 740 N N . GLU A 1 92 ? -7.507 7.410 0.734 1.00 84.88 92 GLU A N 1
ATOM 741 C CA . GLU A 1 92 ? -8.883 7.013 1.084 1.00 84.88 92 GLU A CA 1
ATOM 742 C C . GLU A 1 92 ? -9.377 5.790 0.299 1.00 84.88 92 GLU A C 1
ATOM 744 O O . GLU A 1 92 ? -9.980 4.889 0.871 1.00 84.88 92 GLU A O 1
ATOM 749 N N . LYS A 1 93 ? -9.055 5.698 -0.998 1.00 87.75 93 LYS A N 1
ATOM 750 C CA . LYS A 1 93 ? -9.436 4.546 -1.836 1.00 87.75 93 LYS A CA 1
ATOM 751 C C . LYS A 1 93 ? -8.680 3.258 -1.506 1.00 87.75 93 LYS A C 1
ATOM 753 O O . LYS A 1 93 ? -9.169 2.170 -1.791 1.00 87.75 93 LYS A O 1
ATOM 758 N N . ILE A 1 94 ? -7.481 3.377 -0.944 1.00 89.62 94 ILE A N 1
ATOM 759 C CA . ILE A 1 94 ? -6.580 2.253 -0.675 1.00 89.62 94 ILE A CA 1
ATOM 760 C C . ILE A 1 94 ? -6.802 1.684 0.724 1.00 89.62 94 ILE A C 1
ATOM 762 O O . ILE A 1 94 ? -6.683 0.476 0.913 1.00 89.62 94 ILE A O 1
ATOM 766 N N . ILE A 1 95 ? -7.159 2.526 1.696 1.00 88.75 95 ILE A N 1
ATOM 767 C CA . ILE A 1 95 ? -7.377 2.112 3.089 1.00 88.75 95 ILE A CA 1
ATOM 768 C C . ILE A 1 95 ? -8.333 0.903 3.191 1.00 88.75 95 ILE A C 1
ATOM 770 O O . ILE A 1 95 ? -7.934 -0.088 3.812 1.00 88.75 95 ILE A O 1
ATOM 774 N N . PRO A 1 96 ? -9.514 0.879 2.533 1.00 88.75 96 PRO A N 1
ATOM 775 C CA . PRO A 1 96 ? -10.412 -0.277 2.575 1.00 88.75 96 PRO A CA 1
ATOM 776 C C . PRO A 1 96 ? -9.806 -1.557 1.986 1.00 88.75 96 PRO A C 1
ATOM 778 O O . PRO A 1 96 ? -10.075 -2.648 2.487 1.00 88.75 96 PRO A O 1
ATOM 781 N N . LEU A 1 97 ? -8.962 -1.436 0.953 1.00 89.00 97 LEU A N 1
ATOM 782 C CA . LEU A 1 97 ? -8.301 -2.576 0.304 1.00 89.00 97 LEU A CA 1
ATOM 783 C C . LEU A 1 97 ? -7.262 -3.226 1.222 1.00 89.00 97 LEU A C 1
ATOM 785 O O . LEU A 1 97 ? -7.081 -4.442 1.212 1.00 89.00 97 LEU A O 1
ATOM 789 N N . LEU A 1 98 ? -6.585 -2.415 2.034 1.00 88.75 98 LEU A N 1
ATOM 790 C CA . LEU A 1 98 ? -5.578 -2.884 2.979 1.00 88.75 98 LEU A CA 1
ATOM 791 C C . LEU A 1 98 ? -6.209 -3.418 4.266 1.00 88.75 98 LEU A C 1
ATOM 793 O O . LEU A 1 98 ? -5.718 -4.402 4.814 1.00 88.75 98 LEU A O 1
ATOM 797 N N . HIS A 1 99 ? -7.309 -2.809 4.720 1.00 85.12 99 HIS A N 1
ATOM 798 C CA . HIS A 1 99 ? -7.937 -3.062 6.017 1.00 85.12 99 HIS A CA 1
ATOM 799 C C . HIS A 1 99 ? -8.223 -4.548 6.294 1.00 85.12 99 HIS A C 1
ATOM 801 O O . HIS A 1 99 ? -8.054 -5.003 7.422 1.00 85.12 99 HIS A O 1
ATOM 807 N N . GLY A 1 100 ? -8.612 -5.337 5.290 1.00 84.56 100 GLY A N 1
ATOM 808 C CA . GLY A 1 100 ? -8.906 -6.767 5.463 1.00 84.56 100 GLY A CA 1
ATOM 809 C C . GLY A 1 100 ? -7.717 -7.631 5.911 1.00 84.56 100 GLY A C 1
ATOM 810 O O . GLY A 1 100 ? -7.932 -8.696 6.478 1.00 84.56 100 GLY A O 1
ATOM 811 N N . ASN A 1 101 ? -6.484 -7.165 5.708 1.00 85.31 101 ASN A N 1
ATOM 812 C CA . ASN A 1 101 ? -5.266 -7.957 5.909 1.00 85.31 101 ASN A CA 1
ATOM 813 C C . ASN A 1 101 ? -4.655 -7.819 7.312 1.00 85.31 101 ASN A C 1
ATOM 815 O O . ASN A 1 101 ? -3.660 -8.469 7.611 1.00 85.31 101 ASN A O 1
ATOM 819 N N . TYR A 1 102 ? -5.224 -6.969 8.169 1.00 85.38 102 TYR A N 1
ATOM 820 C CA . TYR A 1 102 ? -4.668 -6.666 9.489 1.00 85.38 102 TYR A CA 1
ATOM 821 C C . TYR A 1 102 ? -5.571 -7.165 10.616 1.00 85.38 102 TYR A C 1
ATOM 823 O O . TYR A 1 102 ? -6.804 -7.157 10.506 1.00 85.38 102 TYR A O 1
ATOM 831 N N . THR A 1 103 ? -4.966 -7.542 11.741 1.00 85.50 103 THR A N 1
ATOM 832 C CA . THR A 1 103 ? -5.705 -7.857 12.969 1.00 85.50 103 THR A CA 1
ATOM 833 C C . THR A 1 103 ? -6.326 -6.594 13.572 1.00 85.50 103 THR A C 1
ATOM 835 O O . THR A 1 103 ? -5.921 -5.467 13.274 1.00 85.50 103 THR A O 1
ATOM 838 N N . SER A 1 104 ? -7.314 -6.761 14.453 1.00 84.00 104 SER A N 1
ATOM 839 C CA . SER A 1 104 ? -7.939 -5.636 15.164 1.00 84.00 104 SER A CA 1
ATOM 840 C C . SER A 1 104 ? -6.928 -4.809 15.965 1.00 84.00 104 SER A C 1
ATOM 842 O O . SER A 1 104 ? -7.032 -3.586 16.000 1.00 84.00 104 SER A O 1
ATOM 844 N N . GLU A 1 105 ? -5.925 -5.457 16.561 1.00 83.50 105 GLU A N 1
ATOM 845 C CA . GLU A 1 105 ? -4.853 -4.787 17.307 1.00 83.50 105 GLU A CA 1
ATOM 846 C C . GLU A 1 105 ? -3.981 -3.930 16.385 1.00 83.50 105 GLU A C 1
ATOM 848 O O . GLU A 1 105 ? -3.712 -2.771 16.690 1.00 83.50 105 GLU A O 1
ATOM 853 N N . GLN A 1 106 ? -3.610 -4.464 15.217 1.00 83.00 106 GLN A N 1
ATOM 854 C CA . GLN A 1 106 ? -2.803 -3.748 14.226 1.00 83.00 106 GLN A CA 1
ATOM 855 C C . GLN A 1 106 ? -3.543 -2.538 13.647 1.00 83.00 106 GLN A C 1
ATOM 857 O O . GLN A 1 106 ? -2.963 -1.464 13.497 1.00 83.00 106 GLN A O 1
ATOM 862 N N . LYS A 1 107 ? -4.843 -2.691 13.367 1.00 85.06 107 LYS A N 1
ATOM 863 C CA . LYS A 1 107 ? -5.715 -1.592 12.927 1.00 85.06 107 LYS A CA 1
ATOM 864 C C . LYS A 1 107 ? -5.777 -0.489 13.972 1.00 85.06 107 LYS A C 1
ATOM 866 O O . LYS A 1 107 ? -5.569 0.675 13.646 1.00 85.06 107 LYS A O 1
ATOM 871 N N . LYS A 1 108 ? -6.018 -0.862 15.231 1.00 83.81 108 LYS A N 1
ATOM 872 C CA . LYS A 1 108 ? -6.090 0.088 16.342 1.00 83.81 108 LYS A CA 1
ATOM 873 C C . LYS A 1 108 ? -4.768 0.836 16.517 1.00 83.81 108 LYS A C 1
ATOM 875 O O . LYS A 1 108 ? -4.785 2.057 16.602 1.00 83.81 108 LYS A O 1
ATOM 880 N N . ALA A 1 109 ? -3.639 0.129 16.479 1.00 80.75 109 ALA A N 1
ATOM 881 C CA . ALA A 1 109 ? -2.313 0.733 16.579 1.00 80.75 109 ALA A CA 1
ATOM 882 C C . ALA A 1 109 ? -2.026 1.715 15.429 1.00 80.75 109 ALA A C 1
ATOM 884 O O . ALA A 1 109 ? -1.524 2.813 15.667 1.00 80.75 109 ALA A O 1
ATOM 885 N N . ALA A 1 110 ? -2.386 1.357 14.189 1.00 80.25 110 ALA A N 1
ATOM 886 C CA . ALA A 1 110 ? -2.223 2.236 13.030 1.00 80.25 110 ALA A CA 1
ATOM 887 C C . ALA A 1 110 ? -3.040 3.533 13.169 1.00 80.25 110 ALA A C 1
ATOM 889 O O . ALA A 1 110 ? -2.553 4.609 12.819 1.00 80.25 110 ALA A O 1
ATOM 890 N N . LEU A 1 111 ? -4.258 3.437 13.711 1.00 80.81 111 LEU A N 1
ATOM 891 C CA . LEU A 1 111 ? -5.128 4.587 13.953 1.00 80.81 111 LEU A CA 1
ATOM 892 C C . LEU A 1 111 ? -4.621 5.470 15.087 1.00 80.81 111 LEU A C 1
ATOM 894 O O . LEU A 1 111 ? -4.483 6.675 14.901 1.00 80.81 111 LEU A O 1
ATOM 898 N N . GLU A 1 112 ? -4.295 4.874 16.234 1.00 82.12 112 GLU A N 1
ATOM 899 C CA . GLU A 1 112 ? -3.760 5.594 17.392 1.00 82.12 112 GLU A CA 1
ATOM 900 C C . GLU A 1 112 ? -2.501 6.381 17.018 1.00 82.12 112 GLU A C 1
ATOM 902 O O . GLU A 1 112 ? -2.378 7.557 17.364 1.00 82.12 112 GLU A O 1
ATOM 907 N N . TYR A 1 113 ? -1.598 5.769 16.250 1.00 77.81 113 TYR A N 1
ATOM 908 C CA . TYR A 1 113 ? -0.387 6.435 15.784 1.00 77.81 113 TYR A CA 1
ATOM 909 C C . TYR A 1 113 ? -0.685 7.571 14.797 1.00 77.81 113 TYR A C 1
ATOM 911 O O . TYR A 1 113 ? -0.141 8.670 14.929 1.00 77.81 113 TYR A O 1
ATOM 919 N N . ALA A 1 114 ? -1.577 7.347 13.827 1.00 74.31 114 ALA A N 1
ATOM 920 C CA . ALA A 1 114 ? -1.970 8.388 12.882 1.00 74.31 114 ALA A CA 1
ATOM 921 C C . ALA A 1 114 ? -2.590 9.603 13.595 1.00 74.31 114 ALA A C 1
ATOM 923 O O . ALA A 1 114 ? -2.210 10.738 13.305 1.00 74.31 114 ALA A O 1
ATOM 924 N N . SER A 1 115 ? -3.455 9.375 14.588 1.00 73.38 115 SER A N 1
ATOM 925 C CA . SER A 1 115 ? -4.053 10.434 15.408 1.00 73.38 115 SER A CA 1
ATOM 926 C C . SER A 1 115 ? -3.028 11.170 16.283 1.00 73.38 115 SER A C 1
ATOM 928 O O . SER A 1 115 ? -3.143 12.377 16.496 1.00 73.38 115 SER A O 1
ATOM 930 N N . GLN A 1 116 ? -1.992 10.485 16.780 1.00 74.38 116 GLN A N 1
ATOM 931 C CA . GLN A 1 116 ? -0.886 11.144 17.489 1.00 74.38 116 GLN A CA 1
ATOM 932 C C . GLN A 1 116 ? -0.091 12.078 1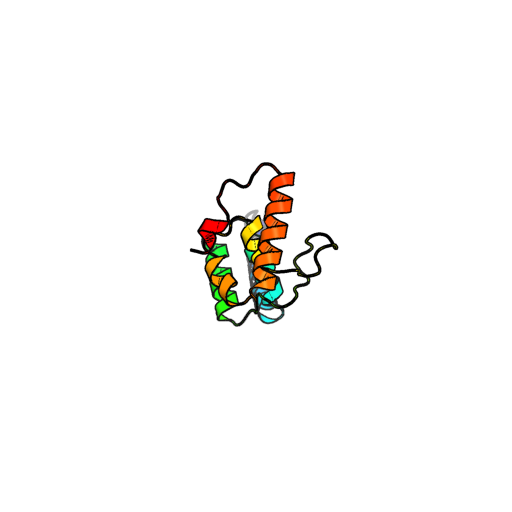6.567 1.00 74.38 116 GLN A C 1
ATOM 934 O O . GLN A 1 116 ? 0.256 13.191 16.969 1.00 74.38 116 GLN A O 1
ATOM 939 N N . ILE A 1 117 ? 0.179 11.664 15.324 1.00 69.25 117 ILE A N 1
ATOM 940 C CA . ILE A 1 117 ? 0.836 12.529 14.333 1.00 69.25 117 ILE A CA 1
ATOM 941 C C . ILE A 1 117 ? -0.068 13.704 13.940 1.00 69.25 117 ILE A C 1
ATOM 943 O O . ILE A 1 117 ? 0.414 14.833 13.852 1.00 69.25 117 ILE A O 1
ATOM 947 N N . GLU A 1 118 ? -1.369 13.472 13.765 1.00 65.25 118 GLU A N 1
ATOM 948 C CA . GLU A 1 118 ? -2.361 14.509 13.458 1.00 65.25 118 GLU A CA 1
ATOM 949 C C . GLU A 1 118 ? -2.387 15.621 14.514 1.00 65.25 118 GLU A C 1
ATOM 951 O O . GLU A 1 118 ? -2.252 16.802 14.170 1.00 65.25 118 GLU A O 1
ATOM 956 N N . ASN A 1 119 ? -2.467 15.245 15.796 1.00 58.16 119 ASN A N 1
ATOM 957 C CA . ASN A 1 119 ? -2.439 16.180 16.925 1.00 58.16 119 ASN A CA 1
ATOM 958 C C . ASN A 1 119 ? -1.146 17.010 16.973 1.00 58.16 119 ASN A C 1
ATOM 960 O O . ASN A 1 119 ? -1.156 18.145 17.448 1.00 58.16 119 ASN A O 1
ATOM 964 N N . ASN A 1 120 ? -0.049 16.476 16.434 1.00 53.34 120 ASN A N 1
ATOM 965 C CA . ASN A 1 120 ? 1.235 17.163 16.349 1.00 53.34 120 ASN A CA 1
ATOM 966 C C . ASN A 1 120 ? 1.417 17.999 15.064 1.00 53.34 120 ASN A C 1
ATOM 968 O O . ASN A 1 120 ? 2.322 18.832 15.021 1.00 53.34 120 ASN A O 1
ATOM 972 N N . GLN A 1 121 ? 0.601 17.807 14.016 1.00 51.25 121 GLN A N 1
ATOM 973 C CA . GLN A 1 121 ? 0.813 18.432 12.697 1.00 51.25 121 GLN A CA 1
ATOM 974 C C . GLN A 1 121 ? -0.329 19.322 12.175 1.00 51.25 121 GLN A C 1
ATOM 976 O O . GLN A 1 121 ? -0.165 19.939 11.121 1.00 51.25 121 GLN A O 1
ATOM 981 N N . SER A 1 122 ? -1.448 19.491 12.896 1.00 46.47 122 SER A N 1
ATOM 982 C CA . SER A 1 122 ? -2.497 20.488 12.571 1.00 46.47 122 SER A CA 1
ATOM 983 C C . SER A 1 122 ? -3.072 20.391 11.135 1.00 46.47 122 SER A C 1
ATOM 985 O O . SER A 1 122 ? -3.650 21.359 10.631 1.00 46.47 122 SER A O 1
ATOM 987 N N . LYS A 1 123 ? -2.916 19.264 10.429 1.00 44.75 123 LYS A N 1
ATOM 988 C CA . LYS A 1 123 ? -3.397 19.095 9.045 1.00 44.75 123 LYS A CA 1
ATOM 989 C C . LYS A 1 123 ? -3.719 17.639 8.708 1.00 44.75 123 LYS A C 1
ATOM 991 O O . LYS A 1 123 ? -3.149 17.080 7.781 1.00 44.75 123 LYS A O 1
ATOM 996 N N . LEU A 1 124 ? -4.696 17.062 9.387 1.00 47.03 124 LEU A N 1
ATOM 997 C CA . LEU A 1 124 ? -5.578 16.071 8.778 1.00 47.03 124 LEU A CA 1
ATOM 998 C C . LEU A 1 124 ? -7.003 16.570 9.032 1.00 47.03 124 LEU A C 1
ATOM 1000 O O . LEU A 1 124 ? -7.285 17.223 10.033 1.00 47.03 124 LEU A O 1
ATOM 1004 N N . LYS A 1 125 ? -7.848 16.482 8.007 1.00 45.00 125 LYS A N 1
ATOM 1005 C CA . LYS A 1 125 ? -9.133 17.188 7.948 1.00 45.00 125 LYS A CA 1
ATOM 1006 C C . LYS A 1 125 ? -10.275 16.188 7.822 1.00 45.00 125 LYS A C 1
ATOM 1008 O O . LYS A 1 125 ? -11.189 16.463 7.062 1.00 45.00 125 LYS A O 1
ATOM 1013 N N . TYR A 1 126 ? -10.222 15.044 8.509 1.00 50.81 126 TYR A N 1
ATOM 1014 C CA . TYR A 1 126 ? -11.300 14.054 8.449 1.00 50.81 126 TYR A CA 1
ATOM 1015 C C . TYR A 1 126 ? -11.482 13.264 9.740 1.00 50.81 126 TYR A C 1
ATOM 1017 O O . TYR A 1 126 ? -10.543 12.994 10.478 1.00 50.81 126 TYR A O 1
ATOM 1025 N N . ASN A 1 127 ? -12.736 12.874 9.969 1.00 53.59 127 ASN A N 1
ATOM 1026 C CA . ASN A 1 127 ? -13.142 11.988 11.045 1.00 53.59 127 ASN A CA 1
ATOM 1027 C C . ASN A 1 127 ? -12.722 10.556 10.680 1.00 53.59 127 ASN A C 1
ATOM 1029 O O . ASN A 1 127 ? -13.426 9.873 9.936 1.00 53.59 127 ASN A O 1
ATOM 1033 N N . ILE A 1 128 ? -11.548 10.137 11.151 1.00 55.06 128 ILE A N 1
ATOM 1034 C CA . ILE A 1 128 ? -10.913 8.841 10.860 1.00 55.06 128 ILE A CA 1
ATOM 1035 C C . ILE A 1 128 ? -11.869 7.654 11.113 1.00 55.06 128 ILE A C 1
ATOM 1037 O O . ILE A 1 128 ? -11.816 6.658 10.397 1.00 55.06 128 ILE A O 1
ATOM 1041 N N . GLU A 1 129 ? -12.807 7.783 12.057 1.00 49.31 129 GLU A N 1
ATOM 1042 C CA . GLU A 1 129 ? -13.838 6.774 12.351 1.00 49.31 129 GLU A CA 1
ATOM 1043 C C . GLU A 1 129 ? -14.784 6.494 11.171 1.00 49.31 129 GLU A C 1
ATOM 1045 O O . GLU A 1 129 ? -15.315 5.393 11.046 1.00 49.31 129 GLU A O 1
ATOM 1050 N N . SER A 1 130 ? -14.974 7.461 10.269 1.00 55.69 130 SER A N 1
ATOM 1051 C CA . SER A 1 130 ? -15.814 7.291 9.076 1.00 55.69 130 SER A CA 1
ATOM 1052 C C . SER A 1 130 ? -15.164 6.454 7.971 1.00 55.69 130 SER A C 1
ATOM 1054 O O . SER A 1 130 ? -15.867 6.001 7.076 1.00 55.69 130 SER A O 1
ATOM 1056 N N . LEU A 1 131 ? -13.851 6.198 8.038 1.00 52.41 131 LEU A N 1
ATOM 1057 C CA . LEU A 1 131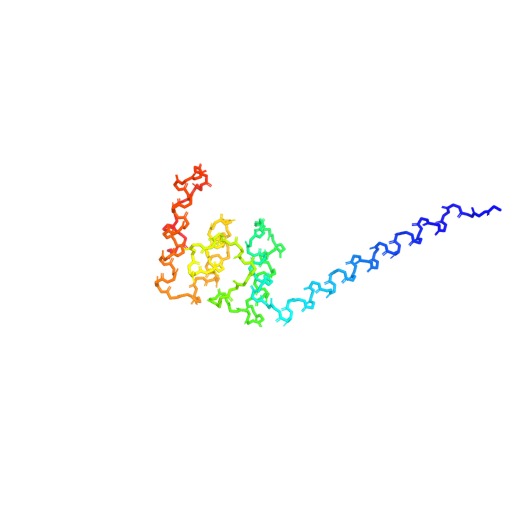 ? -13.126 5.394 7.042 1.00 52.41 131 LEU A CA 1
ATOM 1058 C C . LEU A 1 131 ? -13.339 3.879 7.212 1.00 52.41 131 LEU A C 1
ATOM 1060 O O . LEU A 1 131 ? -12.841 3.097 6.402 1.00 52.41 131 LEU A O 1
ATOM 1064 N N . PHE A 1 132 ? -14.056 3.465 8.262 1.00 52.62 132 PHE A N 1
ATOM 1065 C CA . PHE A 1 132 ? -14.252 2.061 8.634 1.00 52.62 132 PHE A CA 1
ATOM 1066 C C . PHE A 1 132 ? -15.726 1.632 8.734 1.00 52.62 132 PHE A C 1
ATOM 1068 O O . PHE A 1 132 ? -15.972 0.483 9.101 1.00 52.62 132 PHE A O 1
ATOM 1075 N N . ASN A 1 133 ? -16.680 2.517 8.407 1.00 46.91 133 ASN A N 1
ATOM 1076 C CA . ASN A 1 133 ? -18.126 2.238 8.397 1.00 46.91 133 ASN A CA 1
ATOM 1077 C C . ASN A 1 133 ? -18.686 2.096 6.980 1.00 46.91 133 ASN A C 1
ATOM 1079 O O . ASN A 1 133 ? -18.269 2.881 6.100 1.00 46.91 133 ASN A O 1
#

pLDDT: mean 74.11, std 14.51, range [43.28, 91.5]

Organism: NCBI:txid3070815

Sequence (133 aa):
MRSKSGIKYFSLLSLITIMSLIQFLDLYRIFDEPNDALAHEVMNKESYISDKKVEFLLWRGADPSAPNTALNLKEENPYNFILMAAILNNREKIIPLLHGNYTSEQKKAALEYASQIENNQSKLKYNIESLFN

Secondary structure (DSSP, 8-state):
---TTHHHHHHHHHHHHHHHHHHHHHHHHHHH-HHHHHHHHHHSPP-HHHHHHHHHHHHTT--TTS--SS----TT-S---HHHHHHHTT-TTTHHHHHTTS-HHHHHHHHHHHHHHHHHHS---S-GGGGG-

Foldseek 3Di:
DPPPPVVVVVVVVVVVVVVVVVVVVLVVCCVVPLQLNLLVLLLDADDPVSVVSNVVSVVVPHQQQDDDPNQPPDPPDPRSGSLLSNLLNVVLVCNVVNVVRDDPVSVVSSVVVSVVVCVVPVDDDDDVVVSVD

Radius of gyration: 19.57 Å; chains: 1; bounding box: 49×32×60 Å